Protein AF-A0A2E5V939-F1 (afdb_monomer)

Secondary structure (DSSP, 8-state):
------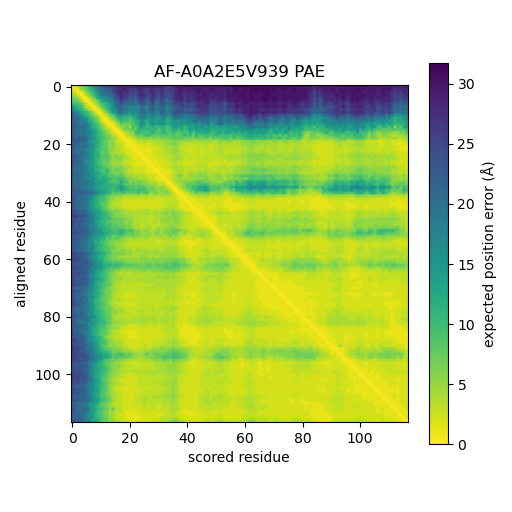---TT---PBTTB-EE--GGGHHHHHHH--SSEEEEESS-GGG--TT-EEE--S-TT--HHHHHHHHHHHHHHHGGGEEEEE---GGG-PPP-SS-HHHHHHT-SS-EEE-

Radius of gyration: 15.14 Å; Cα contacts (8 Å, |Δi|>4): 196; chains: 1; bounding box: 44×26×45 Å

pLDDT: mean 83.08, std 15.93, range [36.72, 96.5]

Structure (mmCIF, N/CA/C/O backbone):
data_AF-A0A2E5V939-F1
#
_entry.id   AF-A0A2E5V939-F1
#
loop_
_atom_site.group_PDB
_atom_site.id
_atom_site.type_symbol
_atom_site.label_atom_id
_atom_site.label_alt_id
_atom_site.label_comp_id
_atom_site.label_asym_id
_atom_site.label_entity_id
_atom_site.label_seq_id
_atom_site.pdbx_PDB_ins_code
_atom_site.Cartn_x
_atom_site.Cartn_y
_atom_site.Cartn_z
_atom_site.occupancy
_atom_site.B_iso_or_equiv
_atom_site.auth_seq_id
_atom_site.auth_comp_id
_atom_site.auth_asym_id
_atom_site.auth_atom_id
_atom_site.pdbx_PDB_model_num
ATOM 1 N N . MET A 1 1 ? -31.772 4.998 33.371 1.00 39.75 1 MET A N 1
ATOM 2 C CA . MET A 1 1 ? -30.520 5.215 32.622 1.00 39.75 1 MET A CA 1
ATOM 3 C C . MET A 1 1 ? -30.057 3.857 32.147 1.00 39.75 1 MET A C 1
ATOM 5 O O . MET A 1 1 ? -29.523 3.094 32.936 1.00 39.75 1 MET A O 1
ATOM 9 N N . VAL A 1 2 ? -30.407 3.523 30.911 1.00 36.72 2 VAL A N 1
ATOM 10 C CA . VAL A 1 2 ? -29.85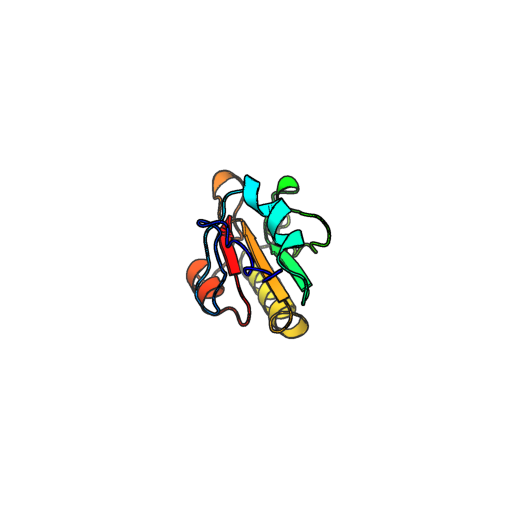0 2.386 30.181 1.00 36.72 2 VAL A CA 1
ATOM 11 C C . VAL A 1 2 ? -29.032 3.047 29.084 1.00 36.72 2 VAL A C 1
ATOM 13 O O . VAL A 1 2 ? -29.592 3.809 28.299 1.00 36.72 2 VAL A O 1
ATOM 16 N N . GLU A 1 3 ? -27.715 2.875 29.121 1.00 42.41 3 GLU A N 1
ATOM 17 C CA . GLU A 1 3 ? -26.846 3.273 28.018 1.00 42.41 3 GLU A CA 1
ATOM 18 C C . GLU A 1 3 ? -27.160 2.343 26.843 1.00 42.41 3 GLU A C 1
ATOM 20 O O . GLU A 1 3 ? -26.716 1.196 26.806 1.00 42.41 3 GLU A O 1
ATOM 25 N N . GLU A 1 4 ? -28.017 2.800 25.928 1.00 42.75 4 GLU A N 1
ATOM 26 C CA . GLU A 1 4 ? -28.208 2.120 24.652 1.00 42.75 4 GLU A CA 1
ATOM 27 C C . GLU A 1 4 ? -26.942 2.284 23.810 1.00 42.75 4 GLU A C 1
ATOM 29 O O . GLU A 1 4 ? -26.421 3.384 23.616 1.00 42.75 4 GLU A O 1
ATOM 34 N N . GLY A 1 5 ? -26.423 1.130 23.391 1.00 37.94 5 GLY A N 1
ATOM 35 C CA . GLY A 1 5 ? -25.120 0.956 22.781 1.00 37.94 5 GLY A CA 1
ATOM 36 C C . GLY A 1 5 ? -24.933 1.723 21.480 1.00 37.94 5 GLY A C 1
ATOM 37 O O . GLY A 1 5 ? -25.886 2.089 20.794 1.00 37.94 5 GLY A O 1
ATOM 38 N N . GLY A 1 6 ? -23.649 1.936 21.178 1.00 37.34 6 GLY A N 1
ATOM 39 C CA . GLY A 1 6 ? -23.134 2.733 20.073 1.00 37.34 6 GLY A CA 1
ATOM 40 C C . GLY A 1 6 ? -24.018 2.685 18.837 1.00 37.34 6 GLY A C 1
ATOM 41 O O . GLY A 1 6 ? -24.171 1.642 18.202 1.00 37.34 6 GLY A O 1
ATOM 42 N N . SER A 1 7 ? -24.591 3.838 18.492 1.00 37.81 7 SER A N 1
ATOM 43 C CA . SER A 1 7 ? -25.261 4.009 17.215 1.00 37.81 7 SER A CA 1
ATOM 44 C C . SER A 1 7 ? -24.211 3.855 16.117 1.00 37.81 7 SER A C 1
ATOM 46 O O . SER A 1 7 ? -23.447 4.775 15.813 1.00 37.81 7 SER A O 1
ATOM 48 N N . TRP A 1 8 ? -24.142 2.656 15.559 1.00 48.34 8 TRP A N 1
ATOM 49 C CA . TRP A 1 8 ? -23.400 2.353 14.353 1.00 48.34 8 TRP A CA 1
ATOM 50 C C . TRP A 1 8 ? -23.945 3.232 13.231 1.00 48.34 8 TRP A C 1
ATOM 52 O O . TRP A 1 8 ? -25.088 3.080 12.802 1.00 48.34 8 TRP A O 1
ATOM 62 N N . VAL A 1 9 ? -23.136 4.182 12.768 1.00 43.97 9 VAL A N 1
ATOM 63 C CA . VAL A 1 9 ? -23.472 4.982 11.592 1.00 43.97 9 VAL A CA 1
ATOM 64 C C . VAL A 1 9 ? -23.246 4.090 10.373 1.00 43.97 9 VAL A C 1
ATOM 66 O O . VAL A 1 9 ? -22.113 3.795 9.997 1.00 43.97 9 VAL A O 1
ATOM 69 N N . SER A 1 10 ? -24.340 3.593 9.800 1.00 43.47 10 SER A N 1
ATOM 70 C CA . SER A 1 10 ? -24.357 2.740 8.612 1.00 43.47 10 SER A CA 1
ATOM 71 C C . SER A 1 10 ? -23.578 3.363 7.446 1.00 43.47 10 SER A C 1
ATOM 73 O O . SER A 1 10 ? -23.798 4.530 7.123 1.00 43.47 10 SER A O 1
ATOM 75 N N . GLY A 1 11 ? -22.740 2.568 6.772 1.00 49.97 11 GLY A N 1
ATOM 76 C CA . GLY A 1 11 ? -22.148 2.913 5.470 1.00 49.97 11 GLY A CA 1
ATOM 77 C C . GLY A 1 11 ? -20.624 3.012 5.427 1.00 49.97 11 GLY A C 1
ATOM 78 O O . GLY A 1 11 ? -20.086 3.336 4.371 1.00 49.97 11 GLY A O 1
ATOM 79 N N . GLN A 1 12 ? -19.919 2.747 6.532 1.00 54.09 12 GLN A N 1
ATOM 80 C CA . GLN A 1 12 ? -18.460 2.825 6.540 1.00 54.09 12 GLN A CA 1
ATOM 81 C C . GLN A 1 12 ? -17.787 1.456 6.346 1.00 54.09 12 GLN A C 1
ATOM 83 O O . GLN A 1 12 ? -18.220 0.462 6.934 1.00 54.09 12 GLN A O 1
ATOM 88 N N . PRO A 1 13 ? -16.749 1.396 5.499 1.00 54.50 13 PRO A N 1
ATOM 89 C CA . PRO A 1 13 ? -16.061 0.166 5.139 1.00 54.50 13 PRO A CA 1
ATOM 90 C C . PRO A 1 13 ? -15.337 -0.426 6.352 1.00 54.50 13 PRO A C 1
ATOM 92 O O . PRO A 1 13 ? -14.400 0.175 6.867 1.00 54.50 13 PRO A O 1
ATOM 95 N N . MET A 1 14 ? -15.765 -1.606 6.814 1.00 61.69 14 MET A N 1
ATOM 96 C CA . MET A 1 14 ? -15.000 -2.394 7.787 1.00 61.69 14 MET A CA 1
ATOM 97 C C . MET A 1 14 ? -13.993 -3.259 7.033 1.00 61.69 14 MET A C 1
ATOM 99 O O . MET A 1 14 ? -14.418 -4.193 6.345 1.00 61.69 14 MET A O 1
ATOM 103 N N . PRO A 1 15 ? -12.683 -2.984 7.130 1.00 62.94 15 PRO A N 1
ATOM 104 C CA . PRO A 1 15 ? -11.708 -3.787 6.425 1.00 62.94 15 PRO A CA 1
ATOM 105 C C . PRO A 1 15 ? -11.605 -5.169 7.062 1.00 62.94 15 PRO A C 1
ATOM 107 O O . PRO A 1 15 ? -11.404 -5.325 8.265 1.00 62.94 15 PRO A O 1
ATOM 110 N N . MET A 1 16 ? -11.791 -6.181 6.221 1.00 68.12 16 MET A N 1
ATOM 111 C CA . MET A 1 16 ? -11.649 -7.586 6.572 1.00 68.12 16 MET A CA 1
ATOM 112 C C . MET A 1 16 ? -10.311 -8.089 6.035 1.00 68.12 16 MET A C 1
ATOM 114 O O . MET A 1 16 ? -9.869 -7.673 4.963 1.00 68.12 16 MET A O 1
ATOM 118 N N . LEU A 1 17 ? -9.674 -9.012 6.756 1.00 70.06 17 LEU A N 1
ATOM 119 C CA . LEU A 1 17 ? -8.495 -9.706 6.237 1.00 70.06 17 LEU A CA 1
ATOM 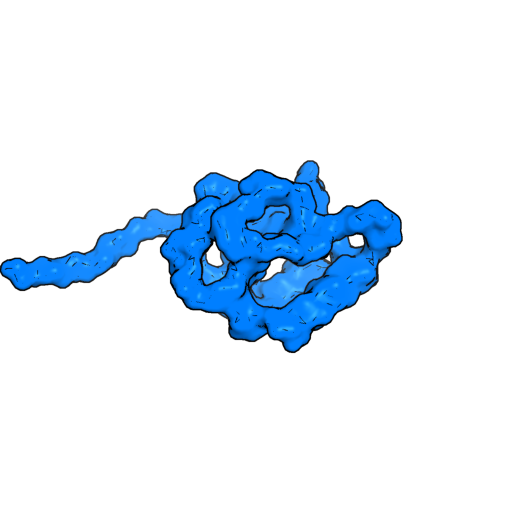120 C C . LEU A 1 17 ? -8.825 -10.376 4.895 1.00 70.06 17 LEU A C 1
ATOM 122 O O . LEU A 1 17 ? -9.928 -10.899 4.705 1.00 70.06 17 LEU A O 1
ATOM 126 N N . ASN A 1 18 ? -7.865 -10.345 3.971 1.00 72.75 18 ASN A N 1
ATOM 127 C CA . ASN A 1 18 ? -7.956 -10.909 2.619 1.00 72.75 18 ASN A CA 1
ATOM 128 C C . ASN A 1 18 ? -9.070 -10.321 1.730 1.00 72.75 18 ASN A C 1
ATOM 130 O O . ASN A 1 18 ? -9.407 -10.884 0.687 1.00 72.75 18 ASN A O 1
ATOM 134 N N . ARG A 1 19 ? -9.686 -9.205 2.133 1.00 83.62 19 ARG A N 1
ATOM 135 C CA . ARG A 1 19 ? -10.708 -8.502 1.350 1.00 83.62 19 ARG A CA 1
ATOM 136 C C . ARG A 1 19 ? -10.455 -7.000 1.418 1.00 83.62 19 ARG A C 1
ATOM 138 O O . ARG A 1 19 ? -10.933 -6.360 2.356 1.00 83.62 19 ARG A O 1
ATOM 145 N N . PRO A 1 20 ? -9.734 -6.437 0.433 1.00 87.31 20 PRO A N 1
ATOM 146 C CA . PRO A 1 20 ? -9.572 -4.997 0.320 1.00 87.31 20 PRO A CA 1
ATOM 147 C C . PRO A 1 20 ? -10.935 -4.317 0.290 1.00 87.31 20 PRO A C 1
ATOM 149 O O . PRO A 1 20 ? -11.844 -4.771 -0.411 1.00 87.31 20 PRO A O 1
ATOM 152 N N . VAL A 1 21 ? -11.085 -3.238 1.053 1.00 88.94 21 VAL A N 1
ATOM 153 C CA . VAL A 1 21 ? -12.342 -2.493 1.098 1.00 88.94 21 VAL A CA 1
ATOM 154 C C . VAL A 1 21 ? -12.150 -1.112 0.506 1.00 88.94 21 VAL A C 1
ATOM 156 O O . VAL A 1 21 ? -11.247 -0.379 0.896 1.00 88.94 21 VAL A O 1
ATOM 159 N N . VAL A 1 22 ? -13.011 -0.775 -0.449 1.00 88.31 22 VAL A N 1
ATOM 160 C CA . VAL A 1 22 ? -12.966 0.502 -1.159 1.00 88.31 22 VAL A CA 1
ATOM 161 C C . VAL A 1 22 ? -13.531 1.609 -0.273 1.00 88.31 22 VAL A C 1
ATOM 163 O O . VAL A 1 22 ? -14.610 1.454 0.305 1.00 88.31 22 VAL A O 1
ATOM 166 N N . ILE A 1 23 ? -12.812 2.725 -0.178 1.00 87.38 23 ILE A N 1
ATOM 167 C CA . ILE A 1 23 ? -13.190 3.908 0.597 1.00 87.38 23 ILE A CA 1
ATOM 168 C C . ILE A 1 23 ? -13.109 5.155 -0.283 1.00 87.38 23 ILE A C 1
ATOM 170 O O . ILE A 1 23 ? -12.311 5.218 -1.212 1.00 87.38 23 ILE A O 1
ATOM 174 N N . SER A 1 24 ? -13.903 6.185 0.009 1.00 86.94 24 SER A N 1
ATOM 175 C CA . SER A 1 24 ? -13.744 7.468 -0.684 1.00 86.94 24 SER A CA 1
ATOM 176 C C . SER A 1 24 ? -12.559 8.258 -0.126 1.00 86.94 24 SER A C 1
ATOM 178 O O . SER A 1 24 ? -12.243 8.178 1.061 1.00 86.94 24 SER A O 1
ATOM 180 N N . ILE A 1 25 ? -11.968 9.137 -0.941 1.00 85.69 25 ILE A N 1
ATOM 181 C CA . ILE A 1 25 ? -10.914 10.057 -0.477 1.00 85.69 25 ILE A CA 1
ATOM 182 C C . ILE A 1 25 ? -11.346 10.888 0.744 1.00 85.69 25 ILE A C 1
ATOM 184 O O . ILE A 1 25 ? -10.564 11.124 1.657 1.00 85.69 25 ILE A O 1
ATOM 188 N N . THR A 1 26 ? -12.621 11.277 0.813 1.00 84.81 26 THR A N 1
ATOM 189 C CA . THR A 1 26 ? -13.184 12.031 1.946 1.00 84.81 26 THR A CA 1
ATOM 190 C C . THR A 1 26 ? -13.248 11.225 3.245 1.00 84.81 26 THR A C 1
ATOM 192 O O . THR A 1 26 ? -13.382 11.808 4.318 1.00 84.81 26 THR A O 1
ATOM 195 N N . GLN A 1 27 ? -13.158 9.896 3.173 1.00 85.69 27 GLN A N 1
ATOM 196 C CA . GLN A 1 27 ? -13.146 9.007 4.334 1.00 85.69 27 GLN A CA 1
ATOM 197 C C . GLN A 1 27 ? -11.732 8.734 4.858 1.00 85.69 27 GLN A C 1
ATOM 199 O O . GLN A 1 27 ? -11.601 8.288 5.996 1.00 85.69 27 GLN A O 1
ATOM 204 N N . VAL A 1 28 ? -10.680 9.044 4.092 1.00 85.50 28 VAL A N 1
ATOM 205 C CA . VAL A 1 28 ? -9.276 8.778 4.458 1.00 85.50 28 VAL A CA 1
ATOM 206 C C . VAL A 1 28 ? -8.902 9.397 5.809 1.00 85.50 28 VAL A C 1
ATOM 208 O O . VAL A 1 28 ? -8.323 8.729 6.666 1.00 85.50 28 VAL A O 1
ATOM 211 N N . GLU A 1 29 ? -9.302 10.645 6.062 1.00 81.62 29 GLU A N 1
ATOM 212 C CA . GLU A 1 29 ? -9.027 11.318 7.340 1.00 81.62 29 GLU A CA 1
ATOM 213 C C . GLU A 1 29 ? -9.706 10.634 8.534 1.00 81.62 29 GLU A C 1
ATOM 215 O O . GLU A 1 29 ? -9.199 10.668 9.661 1.00 81.62 29 GLU A O 1
ATOM 220 N N . LEU A 1 30 ? -10.854 9.996 8.295 1.00 81.88 30 LEU A N 1
ATOM 221 C CA . LEU A 1 30 ? -11.614 9.308 9.330 1.00 81.88 30 LEU A CA 1
ATOM 222 C C . LEU A 1 30 ? -10.972 7.978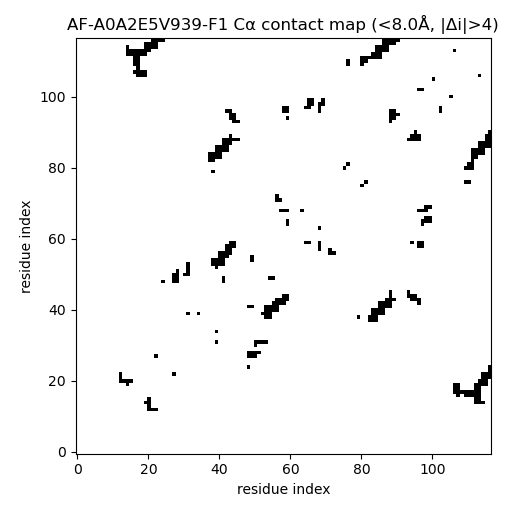 9.723 1.00 81.88 30 LEU A C 1
ATOM 224 O O . LEU A 1 30 ? -11.140 7.558 10.865 1.00 81.88 30 LEU A O 1
ATOM 228 N N . VAL A 1 31 ? -10.185 7.355 8.839 1.00 80.62 31 VAL A N 1
ATOM 229 C CA . VAL A 1 31 ? -9.499 6.081 9.114 1.00 80.62 31 VAL A CA 1
ATOM 230 C C . VAL A 1 31 ? -8.678 6.186 10.402 1.00 80.62 31 VAL A C 1
ATOM 232 O O . VAL A 1 31 ? -8.816 5.361 11.300 1.00 80.62 31 VAL A O 1
ATOM 235 N N . SER A 1 32 ? -7.922 7.273 10.566 1.00 74.19 32 SER A N 1
ATOM 236 C CA . SER A 1 32 ? -7.119 7.530 11.772 1.00 74.19 32 SER A CA 1
ATOM 237 C C . SER A 1 32 ? -7.918 7.627 13.084 1.00 74.19 32 SER A C 1
ATOM 239 O O . SER A 1 32 ? -7.342 7.490 14.164 1.00 74.19 32 SER A O 1
ATOM 241 N N . LYS A 1 33 ? -9.231 7.888 13.016 1.00 75.19 33 LYS A N 1
ATOM 242 C CA . LYS A 1 33 ? -10.119 7.991 14.187 1.00 75.19 33 LYS A CA 1
ATOM 243 C C . LYS A 1 33 ? -10.677 6.637 14.616 1.00 75.19 33 LYS A C 1
ATOM 245 O O . LYS A 1 33 ? -10.954 6.457 15.796 1.00 75.19 33 LYS A O 1
ATOM 250 N N . TYR A 1 34 ? -10.853 5.718 13.670 1.00 68.75 34 TYR A N 1
ATOM 251 C CA . TYR A 1 34 ? -11.413 4.389 13.924 1.00 68.75 34 TYR A CA 1
ATOM 252 C C . TYR A 1 34 ? -10.338 3.343 14.216 1.00 68.75 34 TYR A C 1
ATOM 254 O O . TYR A 1 34 ? -10.596 2.386 14.938 1.00 68.75 34 TYR A O 1
ATOM 262 N N . PHE A 1 35 ? -9.124 3.547 13.705 1.00 71.06 35 PHE A N 1
ATOM 263 C CA . PHE A 1 35 ? -7.982 2.695 14.008 1.00 71.06 35 PHE A CA 1
ATOM 264 C C . PHE A 1 35 ? -7.279 3.168 15.279 1.00 71.06 35 PHE A C 1
ATOM 266 O O . PHE A 1 35 ? -6.412 4.041 15.253 1.00 71.06 35 PHE A O 1
ATOM 273 N N . THR A 1 36 ? -7.691 2.598 16.411 1.00 63.22 36 THR A N 1
ATOM 274 C CA . THR A 1 36 ? -7.104 2.872 17.731 1.00 63.22 36 THR A CA 1
ATOM 275 C C . THR A 1 36 ? -5.907 1.981 18.056 1.00 63.22 36 THR A C 1
ATOM 277 O O . THR A 1 36 ? -5.124 2.330 18.937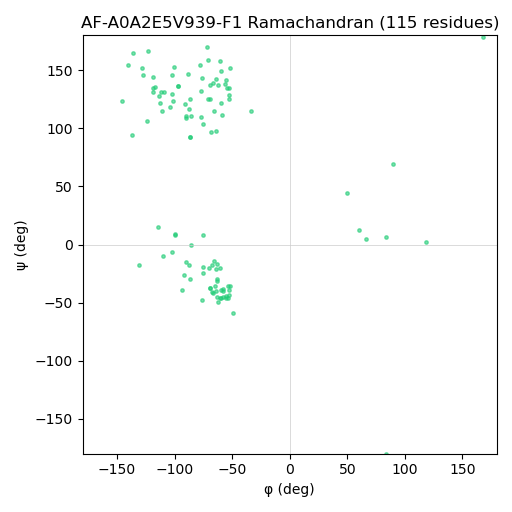 1.00 63.22 36 THR A O 1
ATOM 280 N N . GLU A 1 37 ? -5.742 0.863 17.344 1.00 68.44 37 GLU A N 1
ATOM 281 C CA . GLU A 1 37 ? -4.679 -0.124 17.555 1.00 68.44 37 GLU A CA 1
ATOM 282 C C . GLU A 1 37 ? -3.921 -0.415 16.247 1.00 68.44 37 GLU A C 1
ATOM 284 O O . GLU A 1 37 ? -4.504 -0.401 15.162 1.00 68.44 37 GLU A O 1
ATOM 289 N N . GLY A 1 38 ? -2.615 -0.685 16.356 1.00 79.75 38 GLY A N 1
ATOM 290 C CA . GLY A 1 38 ? -1.732 -0.960 15.216 1.00 79.75 38 GLY A CA 1
ATOM 291 C C . GLY A 1 38 ? -1.172 0.287 14.518 1.00 79.75 38 GLY A C 1
ATOM 292 O O . GLY A 1 38 ? -1.408 1.427 14.922 1.00 79.75 38 GLY A O 1
ATOM 293 N N . MET A 1 39 ? -0.368 0.066 13.476 1.00 89.19 39 MET A N 1
ATOM 294 C CA . MET A 1 39 ? 0.196 1.134 12.641 1.00 89.19 39 MET A CA 1
ATOM 295 C C . MET A 1 39 ? -0.637 1.352 11.379 1.00 89.19 39 MET A C 1
ATOM 297 O O . MET A 1 39 ? -0.998 0.402 10.693 1.00 89.19 39 MET A O 1
ATOM 301 N N . LEU A 1 40 ? -0.891 2.610 11.025 1.00 91.50 40 LEU A N 1
ATOM 302 C CA . LEU A 1 40 ? -1.583 2.958 9.789 1.00 91.50 40 LEU A CA 1
ATOM 303 C C . LEU A 1 40 ? -0.569 3.420 8.743 1.00 91.50 40 LEU A C 1
ATOM 305 O O . LEU A 1 40 ? 0.198 4.355 8.989 1.00 91.50 40 LEU A O 1
ATOM 309 N N . TRP A 1 41 ? -0.564 2.758 7.593 1.00 93.88 41 TRP A N 1
ATOM 310 C CA . TRP A 1 41 ? 0.354 3.040 6.495 1.00 93.88 41 TRP A CA 1
ATOM 311 C C . TRP A 1 41 ? -0.404 3.457 5.246 1.00 93.88 41 TRP A C 1
ATOM 313 O O . TRP A 1 41 ? -1.475 2.929 4.971 1.00 93.88 41 TRP A O 1
ATOM 323 N N . TYR A 1 42 ? 0.170 4.385 4.492 1.00 94.12 42 TYR A N 1
ATOM 324 C CA . TYR A 1 42 ? -0.292 4.802 3.179 1.00 94.12 42 TYR A CA 1
ATOM 325 C C . TYR A 1 42 ? 0.716 4.374 2.112 1.00 94.12 42 TYR A C 1
ATOM 327 O O . TYR A 1 42 ? 1.914 4.627 2.258 1.00 94.12 42 TYR A O 1
ATOM 335 N N . TRP A 1 43 ? 0.223 3.755 1.044 1.00 94.94 43 TRP A N 1
ATOM 336 C CA . TRP A 1 43 ? 0.979 3.396 -0.147 1.00 94.94 43 TRP A CA 1
ATOM 337 C C . TRP A 1 43 ? 0.325 3.999 -1.381 1.00 94.94 43 TRP A C 1
ATOM 339 O O . TRP A 1 43 ? -0.734 3.568 -1.832 1.00 94.94 43 TRP A O 1
ATOM 349 N N . GLY A 1 44 ? 0.957 5.036 -1.905 1.00 92.62 44 GLY A N 1
ATOM 350 C CA . GLY A 1 44 ? 0.463 5.788 -3.043 1.00 92.62 44 GLY A CA 1
ATOM 351 C C . GLY A 1 44 ? 1.251 7.077 -3.211 1.00 92.62 44 GLY A C 1
ATOM 352 O O . GLY A 1 44 ? 2.153 7.378 -2.425 1.00 92.62 44 GLY A O 1
ATOM 353 N N . ALA A 1 45 ? 0.907 7.835 -4.247 1.00 88.00 45 ALA A N 1
ATOM 354 C CA . ALA A 1 45 ? 1.611 9.058 -4.618 1.00 88.00 45 ALA A CA 1
ATOM 355 C C . ALA A 1 45 ? 0.891 10.355 -4.189 1.00 88.00 45 ALA A C 1
ATOM 357 O O . ALA A 1 45 ? 1.456 11.438 -4.347 1.00 88.00 45 ALA A O 1
ATOM 358 N N . ASP A 1 46 ? -0.332 10.287 -3.645 1.00 89.12 46 ASP A N 1
ATOM 359 C CA . ASP A 1 46 ? -1.109 11.473 -3.262 1.00 89.12 46 ASP A CA 1
ATOM 360 C C . ASP A 1 46 ? -0.831 11.902 -1.813 1.00 89.12 46 ASP A C 1
ATOM 362 O O . ASP A 1 46 ? -1.308 11.259 -0.871 1.00 89.12 46 ASP A O 1
ATOM 366 N N . PRO A 1 47 ? -0.157 13.040 -1.575 1.00 83.81 47 PRO A N 1
ATOM 367 C CA . PRO A 1 47 ? 0.043 13.532 -0.217 1.00 83.81 47 PRO A CA 1
ATOM 368 C C . PRO A 1 47 ? -1.275 13.897 0.484 1.00 83.81 47 PRO A C 1
ATOM 370 O O . PRO A 1 47 ? -1.315 13.929 1.712 1.00 83.81 47 PRO A O 1
ATOM 373 N N . LYS A 1 48 ? -2.371 14.150 -0.251 1.00 83.31 48 LYS A N 1
ATOM 374 C CA . LYS A 1 48 ? -3.687 14.446 0.345 1.00 83.31 48 LYS A CA 1
ATOM 375 C C . LYS A 1 48 ? -4.326 13.231 1.011 1.00 83.31 48 LYS A C 1
ATOM 377 O O . LYS A 1 48 ? -5.206 13.401 1.847 1.00 83.31 48 LYS A O 1
ATOM 382 N N . CYS A 1 49 ? -3.889 12.026 0.654 1.00 83.50 49 CYS A N 1
ATOM 383 C CA . CYS A 1 49 ? -4.342 10.789 1.279 1.00 83.50 49 CYS A CA 1
ATOM 384 C C . CYS A 1 49 ? -3.549 10.444 2.553 1.00 83.50 49 CYS A C 1
ATOM 386 O O . CYS A 1 49 ? -3.835 9.443 3.207 1.00 83.50 49 CYS A O 1
ATOM 388 N N . VAL A 1 50 ? -2.571 11.267 2.945 1.00 86.31 50 VAL A N 1
ATOM 389 C CA . VAL A 1 50 ? -1.806 11.062 4.178 1.00 86.31 50 VAL A CA 1
ATOM 390 C C . VAL A 1 50 ? -2.542 11.724 5.341 1.00 86.31 50 VAL A C 1
ATOM 392 O O . VAL A 1 50 ? -2.382 12.909 5.628 1.00 86.31 50 VAL A O 1
ATOM 395 N N . GLY A 1 51 ? -3.382 10.940 6.012 1.00 77.88 51 GLY A N 1
ATOM 396 C CA . GLY A 1 51 ? -4.083 11.358 7.222 1.00 77.88 51 GLY A CA 1
ATOM 397 C C . GLY A 1 51 ? -3.171 11.481 8.448 1.00 77.88 51 GLY A C 1
ATOM 398 O O . GLY A 1 51 ? -2.026 11.023 8.478 1.00 77.88 51 GLY A O 1
ATOM 399 N N . ASN A 1 52 ? -3.709 12.060 9.523 1.00 78.38 52 ASN A N 1
ATOM 400 C CA . ASN A 1 52 ? -3.000 12.152 10.799 1.00 78.38 52 ASN A CA 1
ATOM 401 C C . ASN A 1 52 ? -2.570 10.769 11.313 1.00 78.38 52 ASN A C 1
ATOM 403 O O . ASN A 1 52 ? -3.349 9.818 11.285 1.00 78.38 52 ASN A O 1
ATOM 407 N N . LYS A 1 53 ? -1.341 10.685 11.845 1.00 82.50 53 LYS A N 1
ATOM 408 C CA . LYS A 1 53 ? -0.712 9.456 12.375 1.00 82.50 53 LYS A CA 1
ATOM 409 C C . LYS A 1 53 ? -0.420 8.367 11.329 1.00 82.50 53 LYS A C 1
ATOM 411 O O . LYS A 1 53 ? 0.045 7.294 11.715 1.00 82.50 53 LYS A O 1
ATOM 416 N N . MET A 1 54 ? -0.648 8.630 10.039 1.00 90.19 54 MET A N 1
ATOM 417 C CA . MET A 1 54 ? -0.241 7.721 8.970 1.00 90.19 54 MET A CA 1
ATOM 418 C C . MET A 1 54 ? 1.262 7.810 8.716 1.00 90.19 54 MET A C 1
ATOM 420 O O . MET A 1 54 ? 1.863 8.883 8.766 1.00 90.19 54 MET A O 1
ATOM 424 N N . ARG A 1 55 ? 1.863 6.664 8.413 1.00 92.75 55 ARG A N 1
ATOM 425 C CA . ARG A 1 55 ? 3.211 6.556 7.851 1.00 92.75 55 ARG A CA 1
ATOM 426 C C . ARG A 1 55 ? 3.105 6.322 6.350 1.00 92.75 55 ARG A C 1
ATOM 428 O O . ARG A 1 55 ? 2.118 5.759 5.895 1.00 92.75 55 ARG A O 1
ATOM 435 N N . THR A 1 56 ? 4.109 6.722 5.584 1.00 92.31 56 THR A N 1
ATOM 436 C CA . THR A 1 56 ? 4.112 6.546 4.126 1.00 92.31 56 THR A CA 1
ATOM 437 C C . THR A 1 56 ? 5.119 5.483 3.719 1.00 92.31 56 THR A C 1
ATOM 439 O O . THR A 1 56 ? 6.275 5.532 4.142 1.00 92.31 56 THR A O 1
ATOM 442 N N . MET A 1 57 ? 4.682 4.545 2.888 1.00 92.25 57 MET A N 1
ATOM 443 C CA . MET A 1 57 ? 5.556 3.649 2.139 1.00 92.25 57 MET A CA 1
ATOM 444 C C . MET A 1 57 ? 5.928 4.313 0.814 1.00 92.25 57 MET A C 1
ATOM 446 O O . MET A 1 57 ? 5.129 5.064 0.248 1.00 92.25 57 MET A O 1
ATOM 450 N N . ARG A 1 58 ? 7.144 4.062 0.325 1.00 89.06 58 ARG A N 1
ATOM 451 C CA . ARG A 1 58 ? 7.580 4.583 -0.973 1.00 89.06 58 ARG A CA 1
ATOM 452 C C . ARG A 1 58 ? 6.717 3.987 -2.082 1.00 89.06 58 ARG A C 1
ATOM 454 O O . ARG A 1 58 ? 6.314 2.830 -2.009 1.00 89.06 58 ARG A O 1
ATOM 461 N N . CYS A 1 59 ? 6.406 4.796 -3.087 1.00 91.19 59 CYS A N 1
ATOM 462 C CA . CYS A 1 59 ? 5.562 4.396 -4.203 1.00 91.19 59 CYS A CA 1
ATOM 463 C C . CYS A 1 59 ? 6.051 5.090 -5.469 1.00 91.19 59 CYS A C 1
ATOM 465 O O . CYS A 1 59 ? 6.094 6.319 -5.501 1.00 91.19 59 CYS A O 1
ATOM 467 N N . ASN A 1 60 ? 6.380 4.309 -6.501 1.00 90.81 60 ASN A N 1
ATOM 468 C CA . ASN A 1 60 ? 6.727 4.805 -7.837 1.00 90.81 60 ASN A CA 1
ATOM 469 C C . ASN A 1 60 ? 7.796 5.924 -7.828 1.00 90.81 60 ASN A C 1
ATOM 471 O O . ASN A 1 60 ? 7.639 6.941 -8.508 1.00 90.81 60 ASN A O 1
ATOM 475 N N . GLU A 1 61 ? 8.867 5.775 -7.035 1.00 88.06 61 GLU A N 1
ATOM 476 C CA . GLU A 1 61 ? 9.979 6.737 -7.048 1.00 88.06 61 GLU A CA 1
ATOM 477 C C . GLU A 1 61 ? 10.608 6.819 -8.454 1.00 88.06 61 GLU A C 1
ATOM 479 O 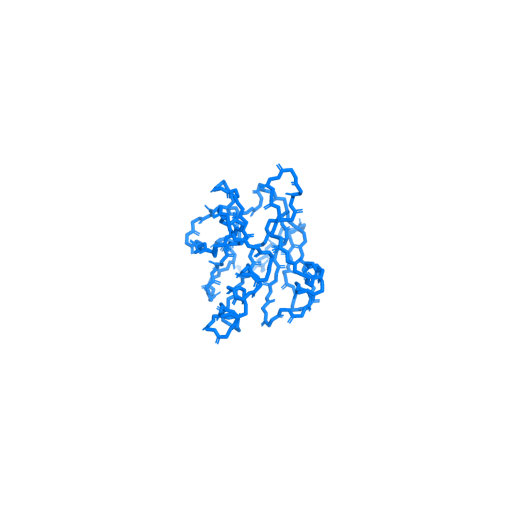O . GLU A 1 61 ? 10.605 5.858 -9.226 1.00 88.06 61 GLU A O 1
ATOM 484 N N . LEU A 1 62 ? 11.134 7.994 -8.817 1.00 87.44 62 LEU A N 1
ATOM 485 C CA . LEU A 1 62 ? 11.703 8.212 -10.147 1.00 87.44 62 LEU A CA 1
ATOM 486 C C . LEU A 1 62 ? 12.861 7.236 -10.406 1.00 87.44 62 LEU A C 1
ATOM 488 O O . LEU A 1 62 ? 13.86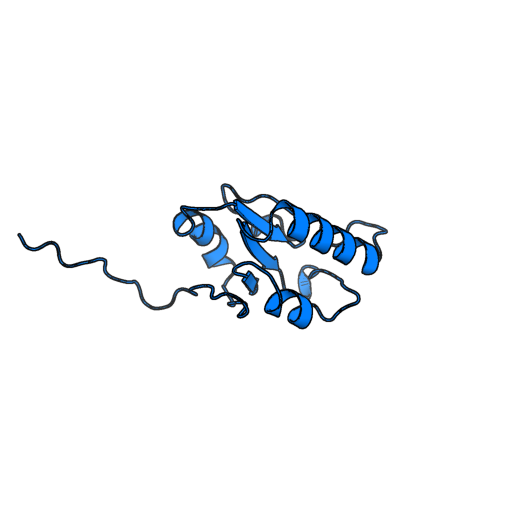7 7.262 -9.700 1.00 87.44 62 LEU A O 1
ATOM 492 N N . GLY A 1 63 ? 12.735 6.431 -11.462 1.00 87.19 63 GLY A N 1
ATOM 493 C CA . GLY A 1 63 ? 13.734 5.425 -11.830 1.00 87.19 63 GLY A CA 1
ATOM 494 C C . GLY A 1 63 ? 13.602 4.097 -11.079 1.00 87.19 63 GLY A C 1
ATOM 495 O O . GLY A 1 63 ? 14.467 3.238 -11.231 1.00 87.19 63 GLY A O 1
ATOM 496 N N . THR A 1 64 ? 12.547 3.912 -10.281 1.00 86.62 64 THR A N 1
ATOM 497 C CA . THR A 1 64 ? 12.202 2.618 -9.689 1.00 86.62 64 THR A CA 1
ATOM 498 C C . THR A 1 64 ? 11.315 1.831 -10.646 1.00 86.62 64 THR A C 1
ATOM 500 O O . THR A 1 64 ? 10.195 2.236 -10.948 1.00 86.62 64 THR A O 1
ATOM 503 N N . GLU A 1 65 ? 11.824 0.689 -11.099 1.00 93.25 65 GLU A N 1
ATOM 504 C CA . GLU A 1 65 ? 11.046 -0.294 -11.854 1.00 93.25 65 GLU A CA 1
ATOM 505 C C . GLU A 1 65 ? 10.021 -1.005 -10.942 1.00 93.25 65 GLU A C 1
ATOM 507 O O . GLU A 1 65 ? 10.207 -1.028 -9.715 1.00 93.25 65 GLU A O 1
ATOM 512 N N . PRO A 1 66 ? 8.951 -1.607 -11.495 1.00 93.88 66 PRO A N 1
ATOM 513 C CA . PRO A 1 66 ? 7.908 -2.280 -10.713 1.00 93.88 66 PRO A CA 1
ATOM 514 C C . PRO A 1 66 ? 8.430 -3.320 -9.705 1.00 93.88 66 PRO A C 1
ATOM 516 O O . PRO A 1 66 ? 7.906 -3.419 -8.595 1.00 93.88 66 PRO A O 1
ATOM 519 N N . GLU A 1 67 ? 9.501 -4.046 -10.036 1.00 94.81 67 GLU A N 1
ATOM 520 C CA . GLU A 1 67 ? 10.178 -5.007 -9.154 1.0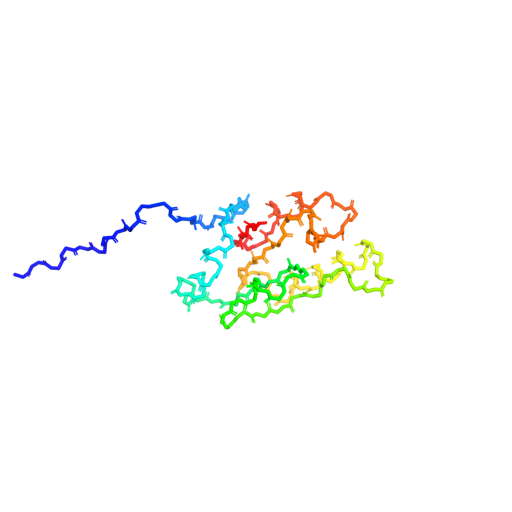0 94.81 67 GLU A CA 1
ATOM 521 C C . GLU A 1 67 ? 10.676 -4.349 -7.861 1.00 94.81 67 GLU A C 1
ATOM 523 O O . GLU A 1 67 ? 10.615 -4.940 -6.783 1.00 94.81 67 GLU A O 1
ATOM 528 N N . GLY A 1 68 ? 11.183 -3.117 -7.958 1.00 93.44 68 GLY A N 1
ATOM 529 C CA . GLY A 1 68 ? 11.686 -2.371 -6.808 1.00 93.44 68 GLY A CA 1
ATOM 530 C C . GLY A 1 68 ? 10.564 -1.943 -5.866 1.00 93.44 68 GLY A C 1
ATOM 531 O O . GLY A 1 68 ? 10.724 -1.999 -4.649 1.00 93.44 68 GLY A O 1
ATOM 532 N N . ASN A 1 69 ? 9.410 -1.573 -6.421 1.00 92.56 69 ASN A N 1
ATOM 533 C CA . ASN A 1 69 ? 8.236 -1.201 -5.636 1.00 92.56 69 ASN A CA 1
ATOM 534 C C . ASN A 1 69 ? 7.629 -2.420 -4.912 1.00 92.56 69 ASN A C 1
ATOM 536 O O . ASN A 1 69 ? 7.220 -2.320 -3.756 1.00 92.56 69 ASN A O 1
ATOM 540 N N . GLU A 1 70 ? 7.631 -3.596 -5.546 1.00 95.06 70 GLU A N 1
ATOM 541 C CA . GLU A 1 70 ? 7.249 -4.847 -4.879 1.00 95.06 70 GLU A CA 1
ATOM 542 C C . GLU A 1 70 ? 8.235 -5.276 -3.797 1.00 95.06 70 GLU A C 1
ATOM 544 O O . GLU A 1 70 ? 7.814 -5.728 -2.734 1.00 95.06 70 GLU A O 1
ATOM 549 N N . ALA A 1 71 ? 9.539 -5.131 -4.036 1.00 93.69 71 ALA A N 1
ATOM 550 C CA . ALA A 1 71 ? 10.550 -5.454 -3.036 1.00 93.69 71 ALA A CA 1
ATOM 551 C C . ALA A 1 71 ? 10.374 -4.608 -1.761 1.00 93.69 71 ALA A C 1
ATOM 553 O O . ALA A 1 71 ? 10.485 -5.142 -0.657 1.00 93.69 71 ALA A O 1
ATOM 554 N N . GLU A 1 72 ? 10.033 -3.324 -1.908 1.00 93.81 72 GLU A N 1
ATOM 555 C CA . GLU A 1 72 ? 9.688 -2.442 -0.786 1.00 93.81 72 GLU A CA 1
ATOM 556 C C . GLU A 1 72 ? 8.429 -2.928 -0.050 1.00 93.81 72 GLU A C 1
ATOM 558 O O . GLU A 1 72 ? 8.437 -3.020 1.179 1.00 93.81 72 GLU A O 1
ATOM 563 N N . LEU A 1 73 ? 7.365 -3.304 -0.778 1.00 95.44 73 LEU A N 1
ATOM 564 C CA . LEU A 1 73 ? 6.157 -3.882 -0.177 1.00 95.44 73 LEU A CA 1
ATOM 565 C C . LEU A 1 73 ? 6.489 -5.149 0.625 1.00 95.44 73 LEU A C 1
ATOM 567 O O . LEU A 1 73 ? 6.011 -5.309 1.747 1.00 95.44 73 LEU A O 1
ATOM 571 N N . LEU A 1 74 ? 7.304 -6.050 0.076 1.00 95.31 74 LEU A N 1
ATOM 572 C CA . LEU A 1 74 ? 7.681 -7.305 0.730 1.00 95.31 74 LEU A CA 1
ATOM 573 C C . LEU A 1 74 ? 8.548 -7.073 1.978 1.00 95.31 74 LEU A C 1
ATOM 575 O O . LEU A 1 74 ? 8.309 -7.704 3.014 1.00 95.31 74 LEU A O 1
ATOM 579 N N . ASP A 1 75 ? 9.514 -6.150 1.922 1.00 95.44 75 ASP A N 1
ATOM 580 C CA . ASP A 1 75 ? 10.293 -5.742 3.099 1.00 95.44 75 ASP A CA 1
ATOM 581 C C . ASP A 1 75 ? 9.374 -5.146 4.174 1.00 95.44 75 ASP A C 1
ATOM 583 O O . ASP A 1 75 ? 9.425 -5.566 5.335 1.00 95.44 75 ASP A O 1
ATOM 587 N N . TRP A 1 76 ? 8.456 -4.259 3.787 1.00 95.81 76 TRP A N 1
ATOM 588 C CA . TRP A 1 76 ? 7.460 -3.691 4.691 1.00 95.81 76 TRP A CA 1
ATOM 589 C C . TRP A 1 76 ? 6.564 -4.766 5.322 1.00 95.81 76 TRP A C 1
ATOM 591 O O . TRP A 1 76 ? 6.378 -4.763 6.543 1.00 95.81 76 TRP A O 1
ATOM 601 N N . ILE A 1 77 ? 6.060 -5.724 4.532 1.00 95.88 77 ILE A N 1
ATOM 602 C CA . ILE A 1 77 ? 5.235 -6.848 5.007 1.00 95.88 77 ILE A CA 1
ATOM 603 C C . ILE A 1 77 ? 5.982 -7.610 6.103 1.00 95.88 77 ILE A C 1
ATOM 605 O O . ILE A 1 77 ? 5.405 -7.885 7.158 1.00 95.88 77 ILE A O 1
ATOM 609 N N . SER A 1 78 ? 7.266 -7.908 5.880 1.00 96.00 78 SER A N 1
ATOM 610 C CA . SER A 1 78 ? 8.087 -8.684 6.816 1.00 96.00 78 SER A CA 1
ATOM 611 C C . SER A 1 78 ? 8.282 -7.992 8.170 1.00 96.00 78 SER A C 1
ATOM 613 O O . SER A 1 78 ? 8.386 -8.661 9.199 1.00 96.00 78 SER A O 1
ATOM 615 N N . ARG A 1 79 ? 8.300 -6.654 8.185 1.00 94.00 79 ARG A N 1
ATOM 616 C CA . ARG A 1 79 ? 8.567 -5.844 9.383 1.00 94.00 79 ARG A CA 1
ATOM 617 C C . ARG A 1 79 ? 7.305 -5.425 10.118 1.00 94.00 79 ARG A C 1
ATOM 619 O O . ARG A 1 79 ? 7.302 -5.362 11.345 1.00 94.00 79 ARG A O 1
ATOM 626 N N . TYR A 1 80 ? 6.264 -5.076 9.370 1.00 94.25 80 TYR A N 1
ATOM 627 C CA . TYR A 1 80 ? 5.125 -4.324 9.891 1.00 94.25 80 TYR A CA 1
ATOM 628 C C . TYR A 1 80 ? 3.772 -4.932 9.537 1.00 94.25 80 TYR A C 1
ATOM 630 O O . TYR A 1 80 ? 2.792 -4.592 10.201 1.00 94.25 80 TYR A O 1
ATOM 638 N N . GLY A 1 81 ? 3.703 -5.815 8.535 1.00 92.00 81 GLY A N 1
ATOM 639 C CA . GLY A 1 81 ? 2.454 -6.266 7.921 1.00 92.00 81 GLY A CA 1
ATOM 640 C C . GLY A 1 81 ? 1.408 -6.709 8.939 1.00 92.00 81 GLY A C 1
ATOM 641 O O . GLY A 1 81 ? 0.358 -6.092 9.040 1.00 92.00 81 GLY A O 1
ATOM 642 N N . SER A 1 82 ? 1.721 -7.700 9.775 1.00 91.06 82 SER A N 1
ATOM 643 C CA . SER A 1 82 ? 0.770 -8.302 10.729 1.00 91.06 82 SER A CA 1
ATOM 644 C C . SER A 1 82 ? 0.230 -7.362 11.818 1.00 91.06 82 SER A C 1
ATOM 646 O O . SER A 1 82 ? -0.770 -7.685 12.455 1.00 91.06 82 SER A O 1
ATOM 648 N N . GLN A 1 83 ? 0.871 -6.212 12.049 1.00 90.88 83 GLN A N 1
ATOM 649 C CA . GLN A 1 83 ? 0.493 -5.229 13.077 1.00 90.88 83 GLN A CA 1
ATOM 650 C C . GLN A 1 83 ? 0.035 -3.895 12.476 1.00 90.88 83 GLN A C 1
ATOM 652 O O . GLN A 1 83 ? -0.020 -2.874 13.170 1.00 90.88 83 GLN A O 1
ATOM 657 N N . SER A 1 84 ? -0.252 -3.886 11.176 1.00 91.81 84 SER A N 1
ATOM 658 C CA . SER A 1 84 ? -0.576 -2.674 10.438 1.00 91.81 84 SER A CA 1
ATOM 659 C C . SER A 1 84 ? -1.932 -2.758 9.752 1.00 91.81 84 SER A C 1
ATOM 661 O O . SER A 1 84 ? -2.518 -3.822 9.608 1.00 91.81 84 SER A O 1
ATOM 663 N N . THR A 1 85 ? -2.423 -1.611 9.304 1.00 91.31 85 THR A N 1
ATOM 664 C CA . THR A 1 85 ? -3.450 -1.483 8.270 1.00 91.31 85 THR A CA 1
ATOM 665 C C . THR A 1 85 ? -2.840 -0.719 7.109 1.00 91.31 85 THR A C 1
ATOM 667 O O . THR A 1 85 ? -2.153 0.285 7.323 1.00 91.31 85 THR A O 1
ATOM 670 N N . LEU A 1 86 ? -3.077 -1.204 5.894 1.00 93.25 86 LEU A N 1
ATOM 671 C CA . LEU A 1 86 ? -2.570 -0.588 4.677 1.00 93.25 86 LEU A CA 1
ATOM 672 C C . LEU A 1 86 ? -3.693 0.170 3.970 1.00 93.25 86 LEU A C 1
ATOM 674 O O . LEU A 1 86 ? -4.680 -0.423 3.547 1.00 93.25 86 LEU A O 1
ATOM 678 N N . LEU A 1 87 ? -3.527 1.476 3.823 1.00 93.38 87 LEU A N 1
ATOM 679 C CA . LEU A 1 87 ? -4.272 2.297 2.884 1.00 93.38 87 LEU A CA 1
ATOM 680 C C . LEU A 1 87 ? -3.485 2.338 1.573 1.00 93.38 87 LEU A C 1
ATOM 682 O O . LEU A 1 87 ? -2.341 2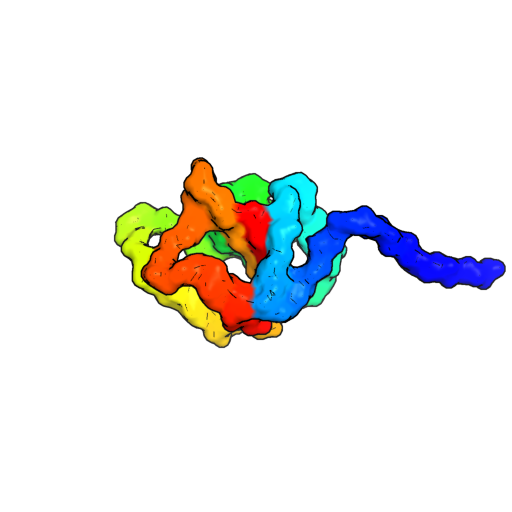.781 1.561 1.00 93.38 87 LEU A O 1
ATOM 686 N N . VAL A 1 88 ? -4.083 1.889 0.480 1.00 94.31 88 VAL A N 1
ATOM 687 C CA . VAL A 1 88 ? -3.466 1.880 -0.847 1.00 94.31 88 VAL A CA 1
ATOM 688 C C . VAL A 1 88 ? -4.257 2.772 -1.793 1.00 94.31 88 VAL A C 1
ATOM 690 O O . VAL A 1 88 ? -5.486 2.747 -1.798 1.00 94.31 88 VAL A O 1
ATOM 693 N N . ASP A 1 89 ? -3.558 3.584 -2.577 1.00 93.44 89 ASP A N 1
ATOM 694 C CA . ASP A 1 89 ? -4.167 4.430 -3.599 1.00 93.44 89 ASP A CA 1
ATOM 695 C C . ASP A 1 89 ? -4.239 3.677 -4.926 1.00 93.44 89 ASP A C 1
ATOM 697 O O . ASP A 1 89 ? -3.216 3.436 -5.566 1.00 93.44 89 ASP A O 1
ATOM 701 N N . CYS A 1 90 ? -5.437 3.288 -5.347 1.00 92.62 90 CYS A N 1
ATOM 702 C CA . CYS A 1 90 ? -5.639 2.516 -6.571 1.00 92.62 90 CYS A CA 1
ATOM 703 C C . CYS A 1 90 ? -6.088 3.398 -7.745 1.00 92.62 90 CYS A C 1
ATOM 705 O O . CYS A 1 90 ? -6.464 2.887 -8.801 1.00 92.62 90 CYS A O 1
ATOM 707 N N . ARG A 1 91 ? -6.065 4.729 -7.592 1.00 90.62 91 ARG A N 1
ATOM 708 C CA . ARG A 1 91 ? -6.504 5.663 -8.633 1.00 90.62 91 ARG A CA 1
ATOM 709 C C . ARG A 1 91 ? -5.434 5.788 -9.714 1.00 90.62 91 ARG A C 1
ATOM 711 O O . ARG A 1 91 ? -4.399 6.423 -9.517 1.00 90.62 91 ARG A O 1
ATOM 718 N N . GLU A 1 92 ? -5.721 5.257 -10.901 1.00 85.31 92 GLU A N 1
ATOM 719 C CA . GLU A 1 92 ? -4.815 5.320 -12.060 1.00 85.31 92 GLU A CA 1
ATOM 720 C C . GLU A 1 92 ? -4.355 6.750 -12.383 1.00 85.31 92 GLU A C 1
ATOM 722 O O . GLU A 1 92 ? -3.183 6.978 -12.670 1.00 85.31 92 GLU A O 1
ATOM 727 N N . SER A 1 93 ? -5.254 7.734 -12.265 1.00 86.06 93 SER A N 1
ATOM 728 C CA . SER A 1 93 ? -4.969 9.146 -12.559 1.00 86.06 93 SER A CA 1
ATOM 729 C C . SER A 1 93 ? -3.958 9.803 -11.617 1.00 86.06 93 SER A C 1
ATOM 731 O O . SER A 1 93 ? -3.468 10.891 -11.918 1.00 86.06 93 SER A O 1
ATOM 733 N N . ILE A 1 94 ? -3.661 9.167 -10.483 1.00 84.38 94 ILE A N 1
ATOM 734 C CA . ILE A 1 94 ? -2.769 9.681 -9.442 1.00 84.38 94 ILE A CA 1
ATOM 735 C C . ILE A 1 94 ? -1.454 8.891 -9.383 1.00 84.38 94 ILE A C 1
ATOM 737 O O . ILE A 1 94 ? -0.498 9.336 -8.754 1.00 84.38 94 ILE A O 1
ATOM 741 N N . GLY A 1 95 ? -1.373 7.766 -10.097 1.00 82.50 95 GLY A N 1
ATOM 742 C CA . GLY A 1 95 ? -0.213 6.882 -10.091 1.00 82.50 95 GLY A CA 1
ATOM 743 C C . GLY A 1 95 ? -0.328 5.818 -9.007 1.00 82.50 95 GLY A C 1
ATOM 744 O O . GLY A 1 95 ? 0.429 5.840 -8.036 1.00 82.50 95 GLY A O 1
ATOM 745 N N . MET A 1 96 ? -1.268 4.885 -9.197 1.00 91.31 96 MET A N 1
ATOM 746 C CA . MET A 1 96 ? -1.368 3.673 -8.378 1.00 91.31 96 MET A CA 1
ATOM 747 C C . MET A 1 96 ? -0.021 2.929 -8.324 1.00 91.31 96 MET A C 1
ATOM 749 O O . MET A 1 96 ? 0.759 3.030 -9.280 1.00 91.31 96 MET A O 1
ATOM 753 N N . PRO A 1 97 ? 0.271 2.172 -7.254 1.00 93.94 97 PRO A N 1
ATOM 754 C CA . PRO A 1 97 ? 1.504 1.405 -7.167 1.00 93.94 97 PRO A CA 1
ATOM 755 C C . PRO A 1 97 ? 1.723 0.511 -8.388 1.00 93.94 97 PRO A C 1
ATOM 757 O O . PRO A 1 97 ? 0.866 -0.299 -8.740 1.00 93.94 97 PRO A O 1
ATOM 760 N N . LEU A 1 98 ? 2.880 0.668 -9.033 1.00 94.00 98 LEU A N 1
ATOM 761 C CA . LEU A 1 98 ? 3.295 -0.168 -10.151 1.00 94.00 98 LEU A CA 1
ATOM 762 C C . LEU A 1 98 ? 4.003 -1.402 -9.611 1.00 94.00 98 LEU A C 1
ATOM 764 O O . LEU A 1 98 ? 4.947 -1.285 -8.833 1.00 94.00 98 LEU A O 1
ATOM 768 N N . THR A 1 99 ? 3.532 -2.573 -10.009 1.00 94.94 99 THR A N 1
ATOM 769 C CA . THR A 1 99 ? 3.987 -3.869 -9.505 1.00 94.94 99 THR A CA 1
ATOM 770 C C . THR A 1 99 ? 4.067 -4.862 -10.668 1.00 94.94 99 THR A C 1
ATOM 772 O O . THR A 1 99 ? 3.406 -4.673 -11.691 1.00 94.94 99 THR A O 1
ATOM 775 N N . VAL A 1 100 ? 4.910 -5.889 -10.554 1.00 96.50 100 VAL A N 1
ATOM 776 C CA . VAL A 1 100 ? 5.039 -6.952 -11.571 1.00 96.50 100 VAL A CA 1
ATOM 777 C C . VAL A 1 100 ? 3.853 -7.912 -11.480 1.00 96.50 100 VAL A C 1
ATOM 779 O O . VAL A 1 100 ? 3.210 -8.247 -12.474 1.00 96.50 100 VAL A O 1
ATOM 782 N N . THR A 1 101 ? 3.551 -8.330 -10.259 1.00 96.44 101 THR A N 1
ATOM 783 C CA . THR A 1 101 ? 2.355 -9.041 -9.829 1.00 96.44 101 THR A CA 1
ATOM 784 C C . THR A 1 101 ? 1.158 -8.095 -9.915 1.00 96.44 101 THR A C 1
ATOM 786 O O . THR A 1 101 ? 1.262 -6.940 -9.494 1.00 96.44 101 THR A O 1
ATOM 789 N N . PRO A 1 102 ? -0.007 -8.543 -10.412 1.00 94.56 102 PRO A N 1
ATOM 790 C CA . PRO A 1 102 ? -1.210 -7.720 -10.416 1.00 94.56 102 PRO A CA 1
ATOM 791 C C . PRO A 1 102 ? -1.519 -7.163 -9.021 1.00 94.56 102 PRO A C 1
ATOM 793 O O . PRO A 1 102 ? -1.620 -7.918 -8.055 1.00 94.56 102 PRO A O 1
ATOM 796 N N . LEU A 1 103 ? -1.726 -5.847 -8.911 1.00 92.69 103 LEU A N 1
ATOM 797 C CA . LEU A 1 103 ? -1.916 -5.179 -7.618 1.00 92.69 103 LEU A CA 1
ATOM 798 C C . LEU A 1 103 ? -3.022 -5.836 -6.779 1.00 92.69 103 LEU A C 1
ATOM 800 O O . LEU A 1 103 ? -2.832 -6.095 -5.597 1.00 92.69 103 LEU A O 1
ATOM 804 N N . LEU A 1 104 ? -4.157 -6.187 -7.392 1.00 90.94 104 LEU A N 1
ATOM 805 C CA . LEU A 1 104 ? -5.244 -6.877 -6.692 1.00 90.94 104 LEU A CA 1
ATOM 806 C C . LEU A 1 104 ? -4.793 -8.202 -6.059 1.00 90.94 104 LEU A C 1
ATOM 808 O O . LEU A 1 104 ? -5.210 -8.502 -4.944 1.00 90.94 104 LEU A O 1
ATOM 812 N N . GLU A 1 105 ? -3.947 -8.975 -6.743 1.00 94.19 105 GLU A N 1
ATOM 813 C CA . GLU A 1 105 ? -3.412 -10.241 -6.234 1.00 94.19 105 GLU A CA 1
ATOM 814 C C . GLU A 1 105 ? -2.534 -10.017 -4.999 1.00 94.19 105 GLU A C 1
ATOM 816 O O . GLU A 1 105 ? -2.660 -10.751 -4.020 1.00 94.19 105 GLU A O 1
ATOM 821 N N . LEU A 1 106 ? -1.719 -8.960 -4.988 1.00 94.38 106 LEU A N 1
ATOM 822 C CA . LEU A 1 106 ? -0.957 -8.573 -3.800 1.00 94.38 106 LEU A CA 1
ATOM 823 C C . LEU A 1 106 ? -1.896 -8.194 -2.648 1.00 94.38 106 LEU A C 1
ATOM 825 O O . LEU A 1 106 ? -1.772 -8.723 -1.545 1.00 94.38 106 LEU A O 1
ATOM 829 N N . LEU A 1 107 ? -2.880 -7.328 -2.911 1.00 92.56 107 LEU A N 1
ATOM 830 C CA . LEU A 1 107 ? -3.763 -6.771 -1.884 1.00 92.56 107 LEU A CA 1
ATOM 831 C C . LEU A 1 107 ? -4.662 -7.819 -1.207 1.00 92.56 107 LEU A C 1
ATOM 833 O O . LEU A 1 107 ? -4.920 -7.714 -0.009 1.00 92.56 107 LEU A O 1
ATOM 837 N N . VAL A 1 108 ? -5.141 -8.837 -1.933 1.00 92.06 108 VAL A N 1
ATOM 838 C CA . VAL A 1 108 ? -5.975 -9.909 -1.344 1.00 92.06 108 VAL A CA 1
ATOM 839 C C . VAL A 1 108 ? -5.173 -10.910 -0.512 1.00 92.06 108 VAL A C 1
ATOM 841 O O . VAL A 1 108 ? -5.760 -11.610 0.307 1.00 92.06 108 VAL A O 1
ATOM 844 N N . ASN A 1 109 ? -3.853 -10.972 -0.702 1.00 92.88 109 ASN A N 1
ATOM 845 C CA . ASN A 1 109 ? -2.951 -11.857 0.039 1.00 92.88 109 ASN A CA 1
ATOM 846 C C . ASN A 1 109 ? -2.220 -11.138 1.186 1.00 92.88 109 ASN A C 1
ATOM 848 O O . ASN A 1 109 ? -1.314 -11.703 1.801 1.00 92.88 109 ASN A O 1
ATOM 852 N N . MET A 1 110 ? -2.601 -9.894 1.488 1.00 92.94 110 MET A N 1
ATOM 853 C CA . MET A 1 110 ? -1.976 -9.121 2.555 1.00 92.94 110 MET A CA 1
ATOM 854 C C . MET A 1 110 ? -2.255 -9.736 3.932 1.00 92.94 110 MET A C 1
ATOM 856 O O . MET A 1 110 ? -3.397 -10.081 4.240 1.00 92.94 110 MET A O 1
ATOM 860 N N . PRO A 1 111 ? -1.255 -9.778 4.831 1.00 92.75 111 PRO A N 1
ATOM 861 C CA . PRO A 1 111 ? -1.436 -10.265 6.200 1.00 92.75 111 PRO A CA 1
ATOM 862 C C . PRO A 1 111 ? -2.170 -9.260 7.104 1.00 92.75 111 PRO A C 1
ATOM 864 O O . PRO A 1 111 ? -2.220 -9.444 8.319 1.00 92.75 111 PRO A O 1
ATOM 867 N N . CYS A 1 112 ? -2.695 -8.177 6.532 1.00 91.06 112 CYS A N 1
ATOM 868 C CA . CYS A 1 112 ? -3.349 -7.085 7.228 1.00 91.06 112 CYS A CA 1
ATOM 869 C C . CYS A 1 112 ? -4.630 -6.633 6.528 1.00 91.06 112 CYS A C 1
ATOM 871 O O . CYS A 1 112 ? -4.850 -6.941 5.354 1.00 91.06 112 CYS A O 1
ATOM 873 N N . PRO A 1 113 ? -5.477 -5.863 7.232 1.00 91.50 113 PRO A N 1
ATOM 874 C CA . PRO A 1 113 ? -6.590 -5.178 6.603 1.00 91.50 113 PRO A CA 1
ATOM 875 C C . PRO A 1 113 ? -6.083 -4.162 5.566 1.00 91.50 113 PRO A C 1
ATOM 877 O O . PRO A 1 113 ? -5.133 -3.413 5.820 1.00 91.50 113 PRO A O 1
ATOM 880 N N . VAL A 1 114 ? -6.750 -4.128 4.411 1.00 92.25 114 VAL A N 1
ATOM 881 C CA . VAL A 1 114 ? -6.436 -3.224 3.298 1.00 92.25 114 VAL A CA 1
ATOM 882 C C . VAL A 1 114 ? -7.630 -2.319 3.013 1.00 92.25 114 VAL A C 1
ATOM 884 O O . VAL A 1 114 ? -8.761 -2.786 2.860 1.00 92.25 114 VAL A O 1
ATOM 887 N N . LEU A 1 115 ? -7.363 -1.023 2.903 1.00 91.69 115 LEU A N 1
ATOM 888 C CA . LEU A 1 115 ? -8.298 0.002 2.460 1.00 91.69 115 LEU A CA 1
ATOM 889 C C . LEU A 1 115 ? -7.818 0.534 1.110 1.00 91.69 115 LEU A C 1
ATOM 891 O O . LEU A 1 115 ? -6.693 1.009 1.017 1.00 91.69 115 LEU A O 1
ATOM 895 N N . ALA A 1 116 ? -8.644 0.445 0.075 1.00 91.81 116 ALA A N 1
ATOM 896 C CA . ALA A 1 116 ? -8.321 0.946 -1.257 1.00 91.81 116 ALA A CA 1
ATOM 897 C C . ALA A 1 116 ? -9.039 2.278 -1.505 1.00 91.81 116 ALA A C 1
ATOM 899 O O . ALA A 1 116 ? -10.250 2.362 -1.293 1.00 91.81 116 ALA A O 1
ATOM 900 N N . VAL A 1 117 ? -8.300 3.298 -1.940 1.00 89.44 117 VAL A N 1
ATOM 901 C CA . VAL A 1 117 ? -8.834 4.603 -2.377 1.00 89.44 117 VAL A CA 1
ATOM 902 C C . VAL A 1 117 ? -9.006 4.624 -3.887 1.00 89.44 117 VAL A C 1
ATOM 904 O O . VAL A 1 117 ? -8.088 4.130 -4.582 1.00 89.44 117 VAL A O 1
#

Foldseek 3Di:
DDPDDDPDPPDDDDFDALDAAEDDLVCLQVVVVPCPFFQEEEEFQDPSSQYPRYDYQDADPVPDDQCNLVVSVVVCLVPGQQRYEYEFEPDVVRHGGRHPPDPSVVQSNGNHGYYYD

Solvent-accessible surface area (backbone atoms only — not comparable to full-atom values): 6812 Å² total; per-residue (Å²): 140,76,87,76,70,84,83,76,75,84,88,69,75,76,57,38,71,51,40,62,28,72,48,56,76,86,48,43,61,53,49,53,73,73,54,85,71,71,47,43,35,33,36,36,61,59,73,88,65,61,33,72,87,49,44,79,46,86,41,71,51,91,92,53,55,33,65,54,40,45,50,50,51,52,55,45,42,76,76,43,26,78,52,28,34,42,37,34,36,64,42,71,94,65,48,32,64,51,47,80,62,59,60,68,64,55,49,40,68,36,74,25,31,24,38,33,63

Nearest PDB structures (foldseek):
  8dzg-assembly1_A  TM=5.014E-01  e=8.412E-01  Escherichia coli
  5yvm-assembly1_A  TM=4.125E-01  e=2.425E+00  candidate division MSBL1 archaeon SCGC-AAA259E19

Mean predicted aligned error: 7.3 Å

Sequence (117 aa):
MVEEGGSWVSGQPMPMLNRPVVISITQVELVSKYFTEGMLWYWGADPKCVGNKMRTMRCNELGTEPEGNEAELLDWISRYGSQSTLLVDCRESIGMPLTVTPLLELLVNMPCPVLAV